Protein AF-A0A8T7CYL1-F1 (afdb_monomer_lite)

Secondary structure (DSSP, 8-state):
-HHHHHHHTT---EE-TTS-EE--GGGHHHHHHHHHHHHHTTS-TTSEEEES-HHHHHHHHHHHHHTT--EEEEEETTEEEEEE-GGGHHHHHHHHHHHHHHHHHHHHTT-

Structure (mmCIF, N/CA/C/O backbone):
data_AF-A0A8T7CYL1-F1
#
_entry.id   AF-A0A8T7CYL1-F1
#
loop_
_atom_site.group_PDB
_atom_site.id
_atom_site.type_symbol
_atom_site.label_atom_id
_atom_site.label_alt_id
_atom_site.label_comp_id
_atom_site.label_asym_id
_atom_site.label_entity_id
_atom_site.label_seq_id
_atom_site.pdbx_PDB_ins_code
_atom_site.Cartn_x
_atom_site.Cartn_y
_atom_site.Cartn_z
_atom_site.occupancy
_atom_site.B_iso_or_equiv
_atom_site.auth_seq_id
_atom_site.auth_comp_id
_atom_site.auth_asym_id
_atom_site.auth_atom_id
_atom_site.pdbx_PDB_model_num
ATOM 1 N N . MET A 1 1 ? 1.074 0.764 -18.659 1.00 73.06 1 MET A N 1
ATOM 2 C CA . MET A 1 1 ? 2.007 -0.307 -18.217 1.00 73.06 1 MET A CA 1
ATOM 3 C C . MET A 1 1 ? 3.460 0.163 -18.342 1.00 73.06 1 MET A C 1
ATOM 5 O O . MET A 1 1 ? 3.708 1.091 -19.101 1.00 73.06 1 MET A O 1
ATOM 9 N N . LEU A 1 2 ? 4.424 -0.446 -17.629 1.00 80.88 2 LEU A N 1
ATOM 10 C CA . LEU A 1 2 ? 5.823 0.035 -17.581 1.00 80.88 2 LEU A CA 1
ATOM 11 C C . LEU A 1 2 ? 6.479 0.064 -18.972 1.00 80.88 2 LEU A C 1
ATOM 13 O O . LEU A 1 2 ? 7.109 1.049 -19.331 1.00 80.88 2 LEU A O 1
ATOM 17 N N . ILE A 1 3 ? 6.266 -0.971 -19.790 1.00 84.56 3 ILE A N 1
ATOM 18 C CA . ILE A 1 3 ? 6.810 -1.049 -21.158 1.00 84.56 3 ILE A CA 1
ATOM 19 C C . ILE A 1 3 ? 6.316 0.0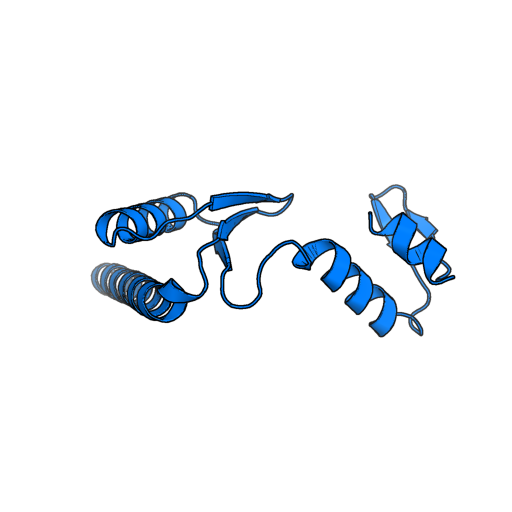97 -22.052 1.00 84.56 3 ILE A C 1
ATOM 21 O O . ILE A 1 3 ? 7.097 0.677 -22.801 1.00 84.56 3 ILE A O 1
ATOM 25 N N . GLU A 1 4 ? 5.038 0.463 -21.962 1.00 82.75 4 GLU A N 1
ATOM 26 C CA . GLU A 1 4 ? 4.484 1.587 -22.729 1.00 82.75 4 GLU A CA 1
ATOM 27 C C . GLU A 1 4 ? 5.144 2.909 -22.326 1.00 82.75 4 GLU A C 1
ATOM 29 O O . GLU A 1 4 ? 5.436 3.739 -23.184 1.00 82.75 4 GLU A O 1
ATOM 34 N N . GLN A 1 5 ? 5.432 3.083 -21.033 1.00 83.88 5 GLN A N 1
ATOM 35 C CA . GLN A 1 5 ? 6.126 4.265 -20.526 1.00 83.88 5 GLN A CA 1
ATOM 36 C C . GLN A 1 5 ? 7.592 4.304 -20.968 1.00 83.88 5 GLN A C 1
ATOM 38 O O . GLN A 1 5 ? 8.069 5.361 -21.374 1.00 83.88 5 GLN A O 1
ATOM 43 N N . LEU A 1 6 ? 8.297 3.168 -20.960 1.00 88.88 6 LEU A N 1
ATOM 44 C CA . LEU A 1 6 ? 9.668 3.083 -21.480 1.00 88.88 6 LEU A CA 1
ATOM 45 C C . LEU A 1 6 ? 9.723 3.457 -22.969 1.00 88.88 6 LEU A C 1
ATOM 47 O O . LEU A 1 6 ? 10.554 4.273 -23.364 1.00 88.88 6 LEU A O 1
ATOM 51 N N . ASN A 1 7 ? 8.786 2.936 -23.769 1.00 89.50 7 ASN A N 1
ATOM 52 C CA . ASN A 1 7 ? 8.653 3.285 -25.185 1.00 89.50 7 ASN A CA 1
ATOM 53 C C . ASN A 1 7 ? 8.345 4.777 -25.385 1.00 89.50 7 ASN A C 1
ATOM 55 O O . ASN A 1 7 ? 9.000 5.436 -26.187 1.00 89.50 7 ASN A O 1
ATOM 59 N N . LYS A 1 8 ? 7.388 5.334 -24.630 1.00 89.06 8 LYS A N 1
ATOM 60 C CA . LYS A 1 8 ? 7.001 6.753 -24.714 1.00 89.06 8 LYS A CA 1
ATOM 61 C C . LYS A 1 8 ? 8.160 7.701 -24.396 1.00 89.06 8 LYS A C 1
ATOM 63 O O . LYS A 1 8 ? 8.263 8.763 -25.002 1.00 89.06 8 LYS A O 1
ATOM 68 N N . ASN A 1 9 ? 9.030 7.313 -23.465 1.00 87.94 9 ASN A N 1
ATOM 69 C CA . ASN A 1 9 ? 10.202 8.093 -23.064 1.00 87.94 9 ASN A CA 1
ATOM 70 C C . ASN A 1 9 ? 11.456 7.779 -23.901 1.00 87.94 9 ASN A C 1
ATOM 72 O O . ASN A 1 9 ? 12.537 8.269 -23.586 1.00 87.94 9 ASN A O 1
ATOM 76 N N . ASN A 1 10 ? 11.329 6.987 -24.974 1.00 92.44 10 ASN A N 1
ATOM 77 C CA . ASN A 1 10 ? 12.437 6.569 -25.840 1.00 92.44 10 ASN A CA 1
ATOM 78 C C . ASN A 1 10 ? 13.603 5.923 -25.068 1.00 92.44 10 ASN A C 1
ATOM 80 O O . ASN A 1 10 ? 14.771 6.079 -25.434 1.00 92.44 10 ASN A O 1
ATOM 84 N N . ILE A 1 11 ? 13.294 5.200 -23.989 1.00 92.12 11 ILE A N 1
ATOM 85 C CA . ILE A 1 11 ? 14.298 4.500 -23.192 1.00 92.12 11 ILE A CA 1
ATOM 86 C C . ILE A 1 11 ? 14.548 3.137 -23.845 1.00 92.12 11 ILE A C 1
ATOM 88 O O . ILE A 1 11 ? 13.627 2.323 -23.915 1.00 92.12 11 ILE A O 1
ATOM 92 N N . PRO A 1 12 ? 15.771 2.844 -24.317 1.00 92.31 12 PRO A N 1
ATOM 93 C CA . PRO A 1 12 ? 16.087 1.540 -24.876 1.00 92.31 12 PRO A CA 1
ATOM 94 C C . PRO A 1 12 ? 16.082 0.478 -23.773 1.00 92.31 12 PRO A C 1
ATOM 96 O O . PRO A 1 12 ? 16.759 0.623 -22.753 1.00 92.31 12 PRO A O 1
ATOM 99 N N . PHE A 1 13 ? 15.366 -0.620 -24.001 1.00 93.56 13 PHE A N 1
ATOM 100 C CA . PHE A 1 13 ? 15.313 -1.746 -23.076 1.00 93.56 13 PHE A CA 1
ATOM 101 C C . PHE A 1 13 ? 15.333 -3.091 -23.811 1.00 93.56 13 PHE A C 1
ATOM 103 O O . PHE A 1 13 ? 15.069 -3.175 -25.011 1.00 93.56 13 PHE A O 1
ATOM 110 N N . LYS A 1 14 ? 15.658 -4.159 -23.081 1.00 93.00 14 LYS A N 1
ATOM 111 C CA . LYS A 1 14 ? 15.567 -5.550 -23.533 1.00 93.00 14 LYS A CA 1
ATOM 112 C C . LYS A 1 14 ? 14.789 -6.364 -22.516 1.00 93.00 14 LYS A C 1
ATOM 114 O O . LYS A 1 14 ? 15.054 -6.268 -21.319 1.00 93.00 14 LYS A O 1
ATOM 119 N N . TYR A 1 15 ? 13.861 -7.170 -23.014 1.00 87.81 15 TYR A N 1
ATOM 120 C CA . TYR A 1 15 ? 13.129 -8.127 -22.200 1.00 87.81 15 TYR A CA 1
ATOM 121 C C . TYR A 1 15 ? 13.934 -9.421 -22.094 1.00 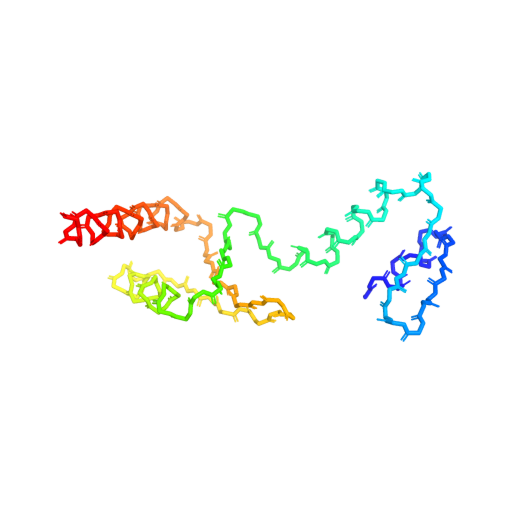87.81 15 TYR A C 1
ATOM 123 O O . TYR A 1 15 ? 14.388 -9.957 -23.107 1.00 87.81 15 TYR A O 1
ATOM 131 N N . GLU A 1 16 ? 14.130 -9.910 -20.877 1.00 89.00 16 GLU A N 1
ATOM 132 C CA . GLU A 1 16 ? 14.754 -11.203 -20.630 1.00 89.00 16 GLU A CA 1
ATOM 133 C C . GLU A 1 16 ? 13.680 -12.291 -20.491 1.00 89.00 16 GLU A C 1
ATOM 135 O O . GLU A 1 16 ? 12.605 -12.023 -19.952 1.00 89.00 16 GLU A O 1
ATOM 140 N N . PRO A 1 17 ? 13.958 -13.542 -20.904 1.00 69.69 17 PRO A N 1
ATOM 141 C CA . PRO A 1 17 ? 13.027 -14.661 -20.725 1.00 69.69 17 PRO A CA 1
ATOM 142 C C . PRO A 1 17 ? 12.608 -14.912 -19.268 1.00 69.69 17 PRO A C 1
ATOM 144 O O . PRO A 1 17 ? 11.570 -15.516 -19.027 1.00 69.69 17 PRO A O 1
ATOM 147 N N . SER A 1 18 ? 13.393 -14.437 -18.296 1.00 75.62 18 SER A N 1
ATOM 148 C CA . SER A 1 18 ? 13.075 -14.488 -16.864 1.00 75.62 18 SER A CA 1
ATOM 149 C C . SER A 1 18 ? 12.016 -13.471 -16.417 1.00 75.62 18 SER A C 1
ATOM 151 O O . SER A 1 18 ? 11.668 -13.451 -15.241 1.00 75.62 18 SER A O 1
ATOM 153 N N . GLY A 1 19 ? 11.539 -12.600 -17.313 1.00 71.38 19 GLY A N 1
ATOM 154 C CA . GLY A 1 19 ? 10.613 -11.510 -16.992 1.00 71.38 19 GLY A CA 1
ATOM 155 C C . GLY A 1 19 ? 11.292 -10.205 -16.563 1.00 71.38 19 GLY A C 1
ATOM 156 O O . GLY A 1 19 ? 10.607 -9.218 -16.300 1.00 71.38 19 GLY A O 1
ATOM 157 N N . ASN A 1 20 ? 12.628 -10.165 -16.517 1.00 80.19 20 ASN A N 1
ATOM 158 C CA . ASN A 1 20 ? 13.375 -8.952 -16.183 1.00 80.19 20 ASN A CA 1
ATOM 159 C C . ASN A 1 20 ? 13.481 -8.007 -17.386 1.00 80.19 20 ASN A C 1
ATOM 161 O O . ASN A 1 20 ? 13.550 -8.439 -18.537 1.00 80.19 20 ASN A O 1
ATOM 165 N N . ILE A 1 21 ? 13.569 -6.705 -17.112 1.00 87.75 21 ILE A N 1
ATOM 166 C CA . ILE A 1 21 ? 13.841 -5.679 -18.121 1.00 87.75 21 ILE A CA 1
ATOM 167 C C . ILE A 1 21 ? 15.230 -5.100 -17.859 1.00 87.75 21 ILE A C 1
ATOM 169 O O . ILE A 1 21 ? 15.490 -4.566 -16.783 1.00 87.75 21 ILE A O 1
ATOM 173 N N . LYS A 1 22 ? 16.110 -5.170 -18.860 1.00 91.75 22 LYS A N 1
ATOM 174 C CA . LYS A 1 22 ? 17.427 -4.522 -18.841 1.00 91.75 22 LYS A CA 1
ATOM 175 C C . LYS A 1 22 ? 17.399 -3.233 -19.639 1.00 91.75 22 LYS A C 1
ATOM 177 O O . LYS A 1 22 ? 16.848 -3.198 -20.735 1.00 91.75 22 LYS A O 1
ATOM 182 N N . TYR A 1 23 ? 18.052 -2.204 -19.126 1.00 92.56 23 TYR A N 1
ATOM 183 C CA . TYR A 1 23 ? 18.208 -0.902 -19.766 1.00 92.56 23 TYR A CA 1
ATOM 184 C C . TYR A 1 23 ? 19.594 -0.335 -19.422 1.00 92.56 23 TYR A C 1
ATOM 186 O O . TYR A 1 23 ? 20.193 -0.767 -18.438 1.00 92.56 23 TYR A O 1
ATOM 194 N N . PRO A 1 24 ? 20.147 0.593 -20.221 1.00 94.38 24 PRO A N 1
ATOM 195 C CA . PRO A 1 24 ? 21.437 1.204 -19.914 1.00 94.38 24 PRO A CA 1
ATOM 196 C C . PRO A 1 24 ? 21.404 2.011 -18.611 1.00 94.38 24 PRO A C 1
ATOM 198 O O . PRO A 1 24 ? 20.478 2.796 -18.403 1.00 94.38 24 PRO A O 1
ATOM 201 N N . ASP A 1 25 ? 22.459 1.907 -17.800 1.00 90.56 25 ASP A N 1
ATOM 202 C CA . ASP A 1 25 ? 22.553 2.527 -16.466 1.00 90.56 25 ASP A CA 1
ATOM 203 C C . ASP A 1 25 ? 22.294 4.038 -16.453 1.00 90.56 25 ASP A C 1
ATOM 205 O O . ASP A 1 25 ? 21.749 4.571 -15.490 1.00 90.56 25 ASP A O 1
ATOM 209 N N . LYS A 1 26 ? 22.610 4.744 -17.545 1.00 93.44 26 LYS A N 1
ATOM 210 C CA . LYS A 1 26 ? 22.340 6.186 -17.669 1.00 93.44 26 LYS A CA 1
ATOM 211 C C . LYS A 1 26 ? 20.855 6.555 -17.524 1.00 93.44 26 LYS A C 1
ATOM 213 O O . LYS A 1 26 ? 20.560 7.697 -17.202 1.00 93.44 26 LYS A O 1
ATOM 218 N N . TYR A 1 27 ? 19.943 5.605 -17.741 1.00 89.94 27 TYR A N 1
ATOM 219 C CA . TYR A 1 27 ? 18.497 5.783 -17.575 1.00 89.94 27 TYR A CA 1
ATOM 220 C C . TYR A 1 27 ? 17.988 5.301 -16.214 1.00 89.94 27 TYR A C 1
ATOM 222 O O . TYR A 1 27 ? 16.782 5.255 -15.999 1.00 89.94 27 TYR A O 1
ATOM 230 N N . TYR A 1 28 ? 18.868 4.920 -15.284 1.00 87.50 28 TYR A N 1
ATOM 231 C CA . TYR A 1 28 ? 18.465 4.371 -13.990 1.00 87.50 28 TYR A CA 1
ATOM 232 C C . TYR A 1 28 ? 17.480 5.270 -13.239 1.00 87.50 28 TYR A C 1
ATOM 234 O O . TYR A 1 28 ? 16.462 4.781 -12.751 1.00 87.50 28 TYR A O 1
ATOM 242 N N . ASN A 1 29 ? 17.739 6.577 -13.192 1.00 86.19 29 ASN A N 1
ATOM 243 C CA . ASN A 1 29 ? 16.857 7.522 -12.509 1.00 86.19 29 ASN A CA 1
ATOM 244 C C . ASN A 1 29 ? 15.503 7.663 -13.219 1.00 86.19 29 ASN A C 1
ATOM 246 O O . ASN A 1 29 ? 14.468 7.668 -12.551 1.00 86.19 29 ASN A O 1
ATOM 250 N N . ASP A 1 30 ? 15.498 7.704 -14.552 1.00 86.06 30 ASP A N 1
ATOM 251 C CA . ASP A 1 30 ? 14.276 7.814 -15.352 1.00 86.06 30 ASP A CA 1
ATOM 252 C C . ASP A 1 30 ? 13.423 6.555 -15.210 1.00 86.06 30 ASP A C 1
ATOM 254 O O . ASP A 1 30 ? 12.242 6.635 -14.889 1.00 86.06 30 ASP A O 1
ATOM 258 N N . VAL A 1 31 ? 14.025 5.371 -15.354 1.00 86.12 31 VAL A N 1
ATOM 259 C CA . VAL A 1 31 ? 13.311 4.100 -15.196 1.00 86.12 31 VAL A CA 1
ATOM 260 C C . VAL A 1 31 ? 12.836 3.918 -13.763 1.00 86.12 31 VAL A C 1
ATOM 262 O O . VAL A 1 31 ? 11.698 3.517 -13.567 1.00 86.12 31 VAL A O 1
ATOM 265 N N . THR A 1 32 ? 13.636 4.270 -12.755 1.00 82.94 32 THR A N 1
ATOM 266 C CA . THR A 1 32 ? 13.188 4.236 -11.352 1.00 82.94 32 THR A CA 1
ATOM 267 C C . THR A 1 32 ? 11.991 5.156 -11.132 1.00 82.94 32 THR A C 1
ATOM 269 O O . THR A 1 32 ? 11.052 4.779 -10.433 1.00 82.94 32 THR A O 1
ATOM 272 N N . SER A 1 33 ? 11.988 6.339 -11.746 1.00 81.06 33 SER A N 1
ATOM 273 C CA . SER A 1 33 ? 10.873 7.285 -11.654 1.00 81.06 33 SER A CA 1
ATOM 274 C C . SER A 1 33 ? 9.638 6.758 -12.377 1.00 81.06 33 SER A C 1
ATOM 276 O O . SER A 1 33 ? 8.564 6.759 -11.794 1.00 81.06 33 SER A O 1
ATOM 278 N N . LEU A 1 34 ? 9.785 6.186 -13.574 1.00 83.50 34 LEU A N 1
ATOM 279 C CA . LEU A 1 34 ? 8.685 5.564 -14.317 1.00 83.50 34 LEU A CA 1
ATOM 280 C C . LEU A 1 34 ? 8.144 4.313 -13.631 1.00 83.50 34 LEU A C 1
ATOM 282 O O . LEU A 1 34 ? 6.940 4.089 -13.638 1.00 83.50 34 LEU A O 1
ATOM 286 N N . VAL A 1 35 ? 9.002 3.491 -13.026 1.00 76.81 35 VAL A N 1
ATOM 287 C CA . VAL A 1 35 ? 8.596 2.361 -12.182 1.00 76.81 35 VAL A CA 1
ATOM 288 C C . VAL A 1 35 ? 7.816 2.897 -10.997 1.00 76.81 35 VAL A C 1
ATOM 290 O O . VAL A 1 35 ? 6.736 2.390 -10.713 1.00 76.81 35 VAL A O 1
ATOM 293 N N . ARG A 1 36 ? 8.306 3.957 -10.345 1.00 68.62 36 ARG A N 1
ATOM 294 C CA . ARG A 1 36 ? 7.587 4.566 -9.232 1.00 68.62 36 ARG A CA 1
ATOM 295 C C . ARG A 1 36 ? 6.244 5.135 -9.662 1.00 68.62 36 ARG A C 1
ATOM 297 O O . ARG A 1 36 ? 5.254 4.875 -9.004 1.00 68.62 36 ARG A O 1
ATOM 304 N N . GLU A 1 37 ? 6.176 5.839 -10.774 1.00 69.19 37 GLU A N 1
ATOM 305 C CA . GLU A 1 37 ? 4.930 6.357 -11.325 1.00 69.19 37 GLU A CA 1
ATOM 306 C C . GLU A 1 37 ? 3.988 5.217 -11.721 1.00 69.19 37 GLU A C 1
ATO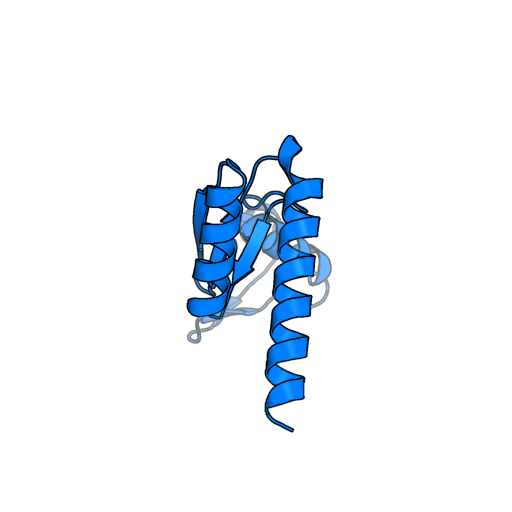M 308 O O . GLU A 1 37 ? 2.818 5.210 -11.371 1.00 69.19 37 GLU A O 1
ATOM 313 N N . THR A 1 38 ? 4.480 4.180 -12.388 1.00 68.56 38 THR A N 1
ATOM 314 C CA . THR A 1 38 ? 3.625 3.087 -12.870 1.00 68.56 38 THR A CA 1
ATOM 315 C C . THR A 1 38 ? 3.149 2.173 -11.733 1.00 68.56 38 THR A C 1
ATOM 317 O O . THR A 1 38 ? 2.045 1.632 -11.798 1.00 68.56 38 THR A O 1
ATOM 320 N N . ILE A 1 39 ? 3.958 1.991 -10.685 1.00 61.34 39 ILE A N 1
ATOM 321 C CA . ILE A 1 39 ? 3.637 1.138 -9.531 1.00 61.34 39 ILE A CA 1
ATOM 322 C C . ILE A 1 39 ? 2.921 1.928 -8.424 1.00 61.34 39 ILE A C 1
ATOM 324 O O . ILE A 1 39 ? 1.974 1.406 -7.836 1.00 61.34 39 ILE A O 1
ATOM 328 N N . PHE A 1 40 ? 3.315 3.176 -8.158 1.00 55.72 40 PHE A N 1
ATOM 329 C CA . PHE A 1 40 ? 2.799 3.994 -7.053 1.00 55.72 40 PHE A CA 1
ATOM 330 C C . PHE A 1 40 ? 1.791 5.083 -7.464 1.00 55.72 40 PHE A C 1
ATOM 332 O O . PHE A 1 40 ? 1.137 5.596 -6.563 1.00 55.72 40 PHE A O 1
ATOM 339 N N . ASN A 1 41 ? 1.556 5.415 -8.748 1.00 58.81 41 ASN A N 1
ATOM 340 C CA . ASN A 1 41 ? 0.600 6.500 -9.077 1.00 58.81 41 ASN A CA 1
ATOM 341 C C . ASN A 1 41 ? -0.864 6.219 -8.697 1.00 58.81 41 ASN A C 1
ATOM 343 O O . ASN A 1 41 ? -1.610 7.182 -8.546 1.00 58.81 41 ASN A O 1
ATOM 347 N N . ASP A 1 42 ? -1.305 4.967 -8.490 1.00 61.28 42 ASP A N 1
ATOM 348 C CA . ASP A 1 42 ? -2.673 4.739 -7.971 1.00 61.28 42 ASP A CA 1
ATOM 349 C C . ASP A 1 42 ? -2.748 4.556 -6.453 1.00 61.28 42 ASP A C 1
ATOM 351 O O . ASP A 1 42 ? -3.820 4.203 -5.935 1.00 61.28 42 ASP A O 1
ATOM 355 N N . LEU A 1 43 ? -1.627 4.699 -5.746 1.00 68.38 43 LEU A N 1
ATOM 356 C CA . LEU A 1 43 ? -1.591 4.664 -4.292 1.00 68.38 43 LEU A CA 1
ATOM 357 C C . LEU A 1 43 ? -1.346 6.085 -3.791 1.00 68.38 43 LEU A C 1
ATOM 359 O O . LEU A 1 43 ? -0.300 6.665 -4.075 1.00 68.38 43 LEU A O 1
ATOM 363 N N . PRO A 1 44 ? -2.296 6.682 -3.058 1.00 69.56 44 PRO A N 1
ATOM 364 C CA . PRO A 1 44 ? -2.076 8.011 -2.523 1.00 69.56 44 PRO A CA 1
ATOM 365 C C . PRO A 1 44 ? -0.910 7.976 -1.524 1.00 69.56 44 PRO A C 1
ATOM 367 O O . PRO A 1 44 ? -0.896 7.178 -0.577 1.00 69.56 44 PRO A O 1
ATOM 370 N N . SER A 1 45 ? 0.069 8.855 -1.756 1.00 67.31 45 SER A N 1
ATOM 371 C CA . SER A 1 45 ? 1.198 9.076 -0.849 1.00 67.31 45 SER A CA 1
ATOM 372 C C . SER A 1 45 ? 0.679 9.447 0.543 1.00 67.31 45 SER A C 1
ATOM 374 O O . SER A 1 45 ? -0.281 10.208 0.660 1.00 67.31 45 SER A O 1
ATOM 376 N N . ASN A 1 46 ? 1.281 8.876 1.590 1.00 72.19 46 ASN A N 1
ATOM 377 C CA . ASN A 1 46 ? 0.898 9.034 3.003 1.00 72.19 46 ASN A CA 1
ATOM 378 C C . ASN A 1 46 ? -0.512 8.546 3.387 1.00 72.19 46 ASN A C 1
ATOM 380 O O . ASN A 1 46 ? -0.941 8.763 4.519 1.00 72.19 46 ASN A O 1
ATOM 384 N N . ARG A 1 47 ? -1.238 7.889 2.474 1.00 83.56 47 ARG A N 1
ATOM 385 C CA . ARG A 1 47 ? -2.616 7.415 2.712 1.00 83.56 47 ARG A CA 1
ATOM 386 C C . ARG A 1 47 ? -2.841 5.972 2.298 1.00 83.56 47 ARG A C 1
ATOM 388 O O . ARG A 1 47 ? -3.949 5.568 1.943 1.00 83.56 47 ARG A O 1
ATOM 395 N N . SER A 1 48 ? -1.754 5.218 2.274 1.00 86.62 48 SER A N 1
ATOM 396 C CA . SER A 1 48 ? -1.747 3.807 1.953 1.00 86.62 48 SER A CA 1
ATOM 397 C C . SER A 1 48 ? -0.669 3.095 2.761 1.00 86.62 48 SER A C 1
ATOM 399 O O . SER A 1 48 ? 0.384 3.664 3.046 1.00 86.62 48 SER A O 1
ATOM 401 N N . ILE A 1 49 ? -0.948 1.855 3.153 1.00 86.38 49 ILE A N 1
ATOM 402 C CA . ILE A 1 49 ? 0.002 0.987 3.851 1.00 86.38 49 ILE A CA 1
ATOM 403 C C . ILE A 1 49 ? -0.082 -0.424 3.271 1.00 86.38 49 ILE A C 1
ATOM 405 O O . ILE A 1 49 ? -1.173 -0.925 2.973 1.00 86.38 49 ILE A O 1
ATOM 409 N N . GLU A 1 50 ? 1.073 -1.052 3.089 1.00 86.38 50 GLU A N 1
ATOM 410 C CA . GLU A 1 50 ? 1.186 -2.440 2.655 1.00 86.38 50 GLU A CA 1
ATOM 411 C C . GLU A 1 50 ? 1.241 -3.369 3.866 1.00 86.38 50 GLU A C 1
ATOM 413 O O . GLU A 1 50 ? 2.004 -3.134 4.803 1.00 86.38 50 GLU A O 1
ATOM 418 N N . TYR A 1 51 ? 0.470 -4.456 3.823 1.00 79.44 51 TYR A N 1
ATOM 419 C CA . TYR A 1 51 ? 0.580 -5.538 4.797 1.00 79.44 51 TYR A CA 1
ATOM 420 C C . TYR A 1 51 ? 0.990 -6.840 4.120 1.00 79.44 51 TYR A C 1
ATOM 422 O O . TYR A 1 51 ? 0.268 -7.375 3.274 1.00 79.44 51 TYR A O 1
ATOM 430 N N . THR A 1 52 ? 2.118 -7.388 4.567 1.00 74.31 52 THR A N 1
ATOM 431 C CA . THR A 1 52 ? 2.589 -8.731 4.202 1.00 74.31 52 THR A CA 1
ATOM 432 C C . THR A 1 52 ? 1.960 -9.814 5.086 1.00 74.31 52 THR A C 1
ATOM 434 O O . THR A 1 52 ? 1.671 -10.907 4.605 1.00 74.31 52 THR A O 1
ATOM 437 N N . SER A 1 53 ? 1.676 -9.506 6.358 1.00 81.81 53 SER A N 1
ATOM 438 C CA . SER A 1 53 ? 0.988 -10.396 7.304 1.00 81.81 53 SER A CA 1
ATOM 439 C C . SER A 1 53 ? -0.539 -10.237 7.219 1.00 81.81 53 SER A C 1
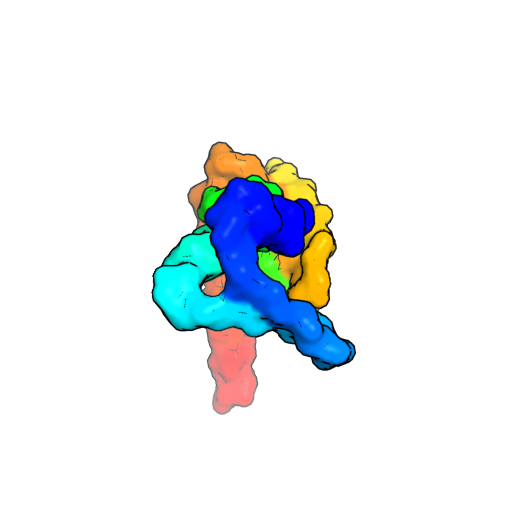ATOM 441 O O . SER A 1 53 ? -1.057 -9.145 7.477 1.00 81.81 53 SER A O 1
ATOM 443 N N . PRO A 1 54 ? -1.303 -11.308 6.915 1.00 84.25 54 PRO A N 1
ATOM 444 C CA . PRO A 1 54 ? -2.766 -11.256 6.929 1.00 84.25 54 PRO A CA 1
ATOM 445 C C . PRO A 1 54 ? -3.352 -10.895 8.299 1.00 84.25 54 PRO A C 1
ATOM 447 O O . PRO A 1 54 ? -4.367 -10.212 8.357 1.00 84.25 54 PRO A O 1
ATOM 450 N N . GLN A 1 55 ? -2.704 -11.326 9.384 1.00 85.81 55 GLN A N 1
ATOM 451 C CA . GLN A 1 55 ? -3.168 -11.090 10.753 1.00 85.81 55 GLN A CA 1
ATOM 452 C C . GLN A 1 55 ? -3.057 -9.608 11.129 1.00 85.81 55 GLN A C 1
ATOM 454 O O . GLN A 1 55 ? -4.026 -9.019 11.605 1.00 85.81 55 GLN A O 1
ATOM 459 N N . ASP A 1 56 ? -1.911 -8.984 10.834 1.00 84.44 56 ASP A N 1
ATOM 460 C CA . ASP A 1 56 ? -1.690 -7.555 11.091 1.00 84.44 56 ASP A CA 1
ATOM 461 C C . ASP A 1 56 ? -2.650 -6.694 10.261 1.00 84.44 56 ASP A C 1
ATOM 463 O O . ASP A 1 56 ? -3.226 -5.727 10.766 1.00 84.44 56 ASP A O 1
ATOM 467 N N . ARG A 1 57 ? -2.889 -7.094 9.003 1.00 88.69 57 ARG A N 1
ATOM 468 C CA . ARG A 1 57 ? -3.872 -6.449 8.126 1.00 88.69 57 ARG A CA 1
ATOM 469 C C . ARG A 1 57 ? -5.266 -6.463 8.748 1.00 88.69 57 ARG A C 1
ATOM 471 O O . ARG A 1 57 ? -5.934 -5.433 8.772 1.00 88.69 57 ARG A O 1
ATOM 478 N N . ASP A 1 58 ? -5.724 -7.622 9.211 1.00 90.75 58 ASP A N 1
ATOM 479 C CA . ASP A 1 58 ? -7.086 -7.771 9.725 1.00 90.75 58 ASP A CA 1
ATOM 480 C C . ASP A 1 58 ? -7.263 -7.025 11.054 1.00 90.75 58 ASP A C 1
ATOM 482 O O . ASP A 1 58 ? -8.288 -6.371 11.258 1.00 90.75 58 ASP A O 1
ATOM 486 N N . LYS A 1 59 ? -6.231 -7.017 11.910 1.00 90.88 59 LYS A N 1
ATOM 487 C CA . LYS A 1 59 ? -6.197 -6.201 13.133 1.00 90.88 59 LYS A CA 1
ATOM 488 C C . LYS A 1 59 ? -6.309 -4.708 12.814 1.00 90.88 59 LYS A C 1
ATOM 490 O O . LYS A 1 59 ? -7.138 -4.016 13.404 1.00 90.88 59 LYS A O 1
ATOM 495 N N . PHE A 1 60 ? -5.544 -4.226 11.836 1.00 92.25 60 PHE A N 1
ATOM 496 C CA . PHE A 1 60 ? -5.615 -2.839 11.379 1.00 92.25 60 PHE A CA 1
ATOM 497 C C . PHE A 1 60 ? -6.985 -2.480 10.800 1.00 92.25 60 PHE A C 1
ATOM 499 O O . PHE A 1 60 ? -7.590 -1.494 11.214 1.00 92.25 60 PHE A O 1
ATOM 506 N N . ILE A 1 61 ? -7.524 -3.312 9.906 1.00 93.50 61 ILE A N 1
ATOM 507 C CA . ILE A 1 61 ? -8.856 -3.118 9.320 1.00 93.50 61 ILE A CA 1
ATOM 508 C C . ILE A 1 61 ? -9.937 -3.038 10.405 1.00 93.50 61 ILE A C 1
ATOM 510 O O . ILE A 1 61 ? -10.835 -2.200 10.314 1.00 93.50 61 ILE A O 1
ATOM 514 N N . ASN A 1 62 ? -9.865 -3.882 11.434 1.00 94.50 62 ASN A N 1
ATOM 515 C CA . ASN A 1 62 ? -10.823 -3.839 12.536 1.00 94.50 62 ASN A CA 1
ATOM 516 C C . ASN A 1 62 ? -10.736 -2.517 13.308 1.00 94.50 62 ASN A C 1
ATOM 518 O O . ASN A 1 62 ? -11.772 -1.911 13.570 1.00 94.50 62 ASN A O 1
ATOM 522 N N . LYS A 1 63 ? -9.528 -2.002 13.566 1.00 93.56 63 LYS A N 1
ATOM 523 C CA . LYS A 1 63 ? -9.349 -0.683 14.195 1.00 93.56 63 LYS A CA 1
ATOM 524 C C . LYS A 1 63 ? -9.869 0.472 13.338 1.00 93.56 63 LYS A C 1
ATOM 526 O O . LYS A 1 63 ? -10.468 1.404 13.878 1.00 93.56 63 LYS A O 1
ATOM 531 N N . LEU A 1 64 ? -9.709 0.403 12.014 1.00 94.00 64 LEU A N 1
ATOM 532 C CA . LEU A 1 64 ? -10.312 1.381 11.100 1.00 94.00 64 LEU A CA 1
ATOM 533 C C . LEU A 1 64 ? -11.844 1.359 11.189 1.00 94.00 64 LEU A C 1
ATOM 535 O O . LEU A 1 64 ? -12.463 2.417 11.297 1.00 94.00 64 LEU A O 1
ATOM 539 N N . LYS A 1 65 ? -12.453 0.163 11.212 1.00 94.12 65 LYS A N 1
ATOM 540 C CA . LYS A 1 65 ? -13.908 -0.006 11.371 1.00 94.12 65 LYS A CA 1
ATOM 541 C C . LYS A 1 65 ? -14.410 0.535 12.709 1.00 94.12 65 LYS A C 1
ATOM 543 O O . LYS A 1 65 ? -15.376 1.289 12.716 1.00 94.12 65 LYS A O 1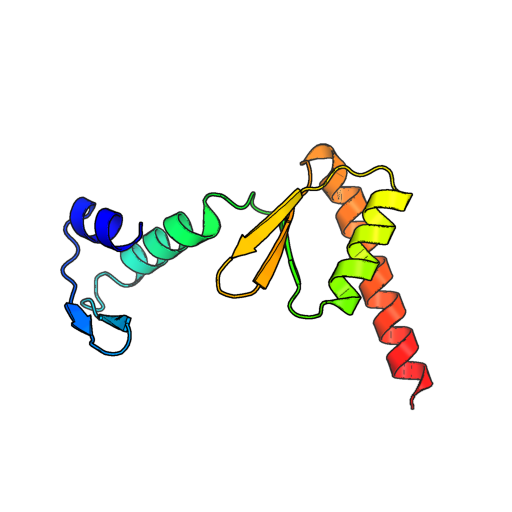
ATOM 548 N N . GLU A 1 66 ? -13.748 0.190 13.815 1.00 94.44 66 GLU A N 1
ATOM 549 C CA . GLU A 1 66 ? -14.064 0.701 15.162 1.00 94.44 66 GLU A CA 1
ATOM 550 C C . GLU A 1 66 ? -14.025 2.236 15.212 1.00 94.44 66 GLU A C 1
ATOM 552 O O . GLU A 1 66 ? -14.827 2.865 15.899 1.00 94.44 66 GLU A O 1
ATOM 557 N N . SER A 1 67 ? -13.129 2.841 14.431 1.00 93.06 67 SER A N 1
ATOM 558 C CA . SER A 1 67 ? -12.940 4.292 14.361 1.00 93.06 67 SER A CA 1
ATOM 559 C C . SER A 1 67 ? -13.833 4.988 13.322 1.00 93.06 67 SER A C 1
ATOM 561 O O . SER A 1 67 ? -13.686 6.192 13.110 1.00 93.06 67 SER A O 1
ATOM 563 N N . ASN A 1 68 ? -14.750 4.259 12.669 1.00 93.81 68 ASN A N 1
ATOM 564 C CA . ASN A 1 68 ? -15.587 4.735 11.557 1.00 93.81 68 ASN A CA 1
ATOM 565 C C . ASN A 1 68 ? -14.792 5.335 10.379 1.00 93.81 68 ASN A C 1
ATOM 567 O O . ASN A 1 68 ? -15.279 6.226 9.680 1.00 93.81 68 ASN A O 1
ATOM 571 N N . ILE A 1 69 ? -13.573 4.845 10.143 1.00 93.25 69 ILE A N 1
ATOM 572 C CA . ILE A 1 69 ? -12.725 5.285 9.033 1.00 93.25 69 ILE A CA 1
ATOM 573 C C . ILE A 1 69 ? -13.063 4.452 7.798 1.00 93.25 69 ILE A C 1
ATOM 575 O O . ILE A 1 69 ? -13.002 3.220 7.817 1.00 93.25 69 ILE A O 1
ATOM 579 N N . GLN A 1 70 ? -13.413 5.134 6.710 1.00 91.94 70 GLN A N 1
ATOM 580 C CA . GLN A 1 70 ? -13.639 4.492 5.420 1.00 91.94 70 GLN A CA 1
ATOM 581 C C . GLN A 1 70 ? -12.299 4.091 4.802 1.00 91.94 70 GLN A C 1
ATOM 583 O O . GLN A 1 70 ? -11.335 4.858 4.815 1.00 91.94 70 GLN A O 1
ATOM 588 N N . TYR A 1 71 ? -12.241 2.886 4.241 1.00 92.50 71 TYR A N 1
ATOM 589 C CA . TYR A 1 71 ? -11.039 2.376 3.598 1.00 92.50 71 TYR A CA 1
ATOM 590 C C . TYR A 1 71 ? -11.377 1.533 2.371 1.00 92.50 71 TYR A C 1
ATOM 592 O O . TYR A 1 71 ? -12.477 0.998 2.230 1.00 92.50 71 TYR A O 1
ATOM 600 N N . SER A 1 72 ? -10.396 1.385 1.488 1.00 89.50 72 SER A N 1
ATOM 601 C CA . SER A 1 72 ? -10.439 0.458 0.359 1.00 89.50 72 SER A CA 1
ATOM 602 C C . SER A 1 72 ? -9.215 -0.450 0.376 1.00 89.50 72 SER A C 1
ATOM 604 O O . SER A 1 72 ? -8.173 -0.104 0.934 1.00 89.50 72 SER A O 1
ATOM 606 N N . ILE A 1 73 ? -9.353 -1.634 -0.220 1.00 89.12 73 ILE A N 1
ATOM 607 C CA . ILE A 1 73 ? -8.259 -2.595 -0.357 1.00 89.12 73 ILE A CA 1
ATOM 608 C C . ILE A 1 73 ? -7.896 -2.691 -1.833 1.00 89.12 73 ILE A C 1
ATOM 610 O O . ILE A 1 73 ? -8.753 -2.995 -2.663 1.00 89.12 73 ILE A O 1
ATOM 614 N N . LYS A 1 74 ? -6.620 -2.479 -2.158 1.00 84.88 74 LYS A N 1
ATOM 615 C CA . LYS A 1 74 ? -6.067 -2.783 -3.482 1.00 84.88 74 LYS A CA 1
ATOM 616 C C . LYS A 1 74 ? -5.142 -3.988 -3.398 1.00 84.88 74 LYS A C 1
ATOM 618 O O . LYS A 1 74 ? -4.275 -4.067 -2.532 1.00 84.88 74 LYS A O 1
ATOM 623 N N . HIS A 1 75 ? -5.329 -4.920 -4.322 1.00 80.00 75 HIS A N 1
ATOM 624 C CA . HIS A 1 75 ? -4.447 -6.064 -4.507 1.00 80.00 75 HIS A CA 1
ATOM 625 C C . HIS A 1 75 ? -3.402 -5.705 -5.563 1.00 80.00 75 HIS A C 1
ATOM 627 O O . HIS A 1 75 ? -3.767 -5.253 -6.648 1.00 80.00 75 HIS A O 1
ATOM 633 N N . ARG A 1 76 ? -2.120 -5.891 -5.243 1.00 72.56 76 ARG A N 1
ATOM 634 C CA . ARG A 1 76 ? -1.012 -5.804 -6.203 1.00 72.56 76 ARG A CA 1
ATOM 635 C C . ARG A 1 76 ? -0.129 -7.042 -6.073 1.00 72.56 76 ARG A C 1
ATOM 637 O O . ARG A 1 76 ? -0.217 -7.743 -5.068 1.00 72.56 76 ARG A O 1
ATOM 644 N N . ASP A 1 77 ? 0.711 -7.286 -7.076 1.00 61.53 77 ASP A N 1
ATOM 645 C CA . ASP A 1 77 ? 1.498 -8.521 -7.241 1.00 61.53 77 ASP A CA 1
ATOM 646 C C . ASP A 1 77 ? 2.306 -8.936 -5.995 1.00 61.53 77 ASP A C 1
ATOM 648 O O . ASP A 1 77 ? 2.555 -10.121 -5.789 1.00 61.53 77 ASP A O 1
ATOM 652 N N . ASN A 1 78 ? 2.640 -7.980 -5.118 1.00 65.06 78 ASN A N 1
ATOM 653 C CA . ASN A 1 78 ? 3.513 -8.195 -3.961 1.00 65.06 78 ASN A CA 1
ATOM 654 C C . ASN A 1 78 ? 2.790 -8.104 -2.603 1.00 65.06 78 ASN A C 1
ATOM 656 O O . ASN A 1 78 ? 3.411 -8.349 -1.569 1.00 65.06 78 ASN A O 1
ATOM 660 N N . GLY A 1 79 ? 1.495 -7.769 -2.573 1.00 72.88 79 GLY A N 1
ATOM 661 C CA . GLY A 1 79 ? 0.814 -7.521 -1.305 1.00 72.88 79 GLY A CA 1
ATOM 662 C C . GLY A 1 79 ? -0.585 -6.928 -1.413 1.00 72.88 79 GLY A C 1
ATOM 663 O O . GLY A 1 79 ? -1.109 -6.613 -2.487 1.00 72.88 79 GLY A O 1
ATOM 664 N N . LYS A 1 80 ? -1.217 -6.770 -0.248 1.00 84.44 80 LYS A N 1
ATOM 665 C CA . LYS A 1 80 ? -2.491 -6.059 -0.120 1.00 84.44 80 LYS A CA 1
ATOM 666 C C . LYS A 1 80 ? -2.249 -4.702 0.520 1.00 84.44 80 LYS A C 1
ATOM 668 O O . LYS A 1 80 ? -1.648 -4.610 1.588 1.00 84.44 80 LYS A O 1
ATOM 673 N N . TRP A 1 81 ? -2.778 -3.679 -0.130 1.00 88.06 81 TRP A N 1
ATOM 674 C CA . TRP A 1 81 ? -2.676 -2.293 0.288 1.00 88.06 81 TRP A CA 1
ATOM 675 C C . TRP A 1 81 ? -4.005 -1.838 0.869 1.00 88.06 81 TRP A C 1
ATOM 677 O O . TRP A 1 81 ? -5.045 -2.008 0.230 1.00 88.06 81 TRP A O 1
ATOM 687 N N . VAL A 1 82 ? -3.967 -1.254 2.063 1.00 90.38 82 VAL A N 1
ATOM 688 C CA . VAL A 1 82 ? -5.123 -0.593 2.679 1.00 90.38 82 VAL A CA 1
ATOM 689 C C . VAL A 1 82 ? -4.977 0.906 2.452 1.00 90.38 82 VAL A C 1
ATOM 691 O O . VAL A 1 82 ? -3.909 1.459 2.701 1.00 90.38 82 VAL A O 1
ATOM 694 N N . ILE A 1 83 ? -6.029 1.547 1.945 1.00 91.31 83 ILE A N 1
ATOM 695 C CA . ILE A 1 83 ? -6.038 2.951 1.515 1.00 91.31 83 ILE A CA 1
ATOM 696 C C . ILE A 1 83 ? -7.175 3.685 2.224 1.00 91.31 83 ILE A C 1
ATOM 698 O O . ILE A 1 83 ? -8.280 3.146 2.290 1.00 91.31 83 ILE A O 1
ATOM 702 N N . TRP A 1 84 ? -6.931 4.910 2.690 1.00 92.81 84 TRP A N 1
ATOM 703 C CA . TRP A 1 84 ? -7.911 5.747 3.400 1.00 92.81 84 TRP A CA 1
ATOM 704 C C . TRP A 1 84 ? -7.984 7.183 2.847 1.00 92.81 84 TRP A C 1
ATOM 706 O O . TRP A 1 84 ? -7.200 7.606 1.986 1.00 92.81 84 TRP A O 1
ATOM 716 N N . GLU A 1 85 ? -8.968 7.948 3.323 1.00 90.00 85 GLU A N 1
ATOM 717 C CA . GLU A 1 85 ? -9.134 9.362 2.976 1.00 90.00 85 GLU A CA 1
ATOM 718 C C . GLU A 1 85 ? -8.165 10.266 3.744 1.00 90.00 85 GLU A C 1
ATOM 720 O O . GLU A 1 85 ? -7.816 10.016 4.890 1.00 90.00 85 GLU A O 1
ATOM 725 N N . GLU A 1 86 ? -7.751 11.375 3.134 1.00 87.31 86 GLU A N 1
ATOM 726 C CA . GLU A 1 86 ? -6.738 12.268 3.715 1.00 87.31 86 GLU A CA 1
ATOM 727 C C . GLU A 1 86 ? -7.110 12.856 5.064 1.00 87.31 86 GLU A C 1
ATOM 729 O O . GLU A 1 86 ? -6.262 12.916 5.956 1.00 87.31 86 GLU A O 1
ATOM 734 N N . LYS A 1 87 ? -8.390 13.180 5.236 1.00 90.69 87 LYS A N 1
ATOM 735 C CA . LYS A 1 87 ? -8.946 13.703 6.485 1.00 90.69 87 LYS A CA 1
ATOM 736 C C . LYS A 1 87 ? -8.716 12.781 7.691 1.00 90.69 87 LYS A C 1
ATOM 738 O O . LYS A 1 87 ? -8.715 13.260 8.818 1.00 90.69 87 LYS A O 1
ATOM 743 N N . ASP A 1 88 ? -8.522 11.481 7.459 1.00 92.44 88 ASP A N 1
ATOM 744 C CA . ASP A 1 88 ? -8.392 10.472 8.512 1.00 92.44 88 ASP A CA 1
ATOM 745 C C . ASP A 1 88 ? -6.925 10.132 8.835 1.00 92.44 88 ASP A C 1
ATOM 747 O O . ASP A 1 88 ? -6.663 9.330 9.729 1.00 92.44 88 ASP A O 1
ATOM 751 N N . SER A 1 89 ? -5.951 10.749 8.153 1.00 88.69 89 SER A N 1
ATOM 752 C CA . SER A 1 89 ? -4.533 10.354 8.231 1.00 88.69 89 SER A CA 1
ATOM 753 C C . SER A 1 89 ? -3.934 10.430 9.638 1.00 88.69 89 SER A C 1
ATOM 755 O O . SER A 1 89 ? -3.202 9.522 10.026 1.00 88.69 89 SER A O 1
ATOM 757 N N . GLU A 1 90 ? -4.271 11.455 10.428 1.00 90.12 90 GLU A N 1
ATOM 758 C CA . GLU A 1 90 ? -3.794 11.562 11.817 1.00 90.12 90 GLU A CA 1
ATOM 759 C C . GLU A 1 90 ? -4.346 10.428 12.693 1.00 90.12 90 GLU A C 1
ATOM 761 O O . GLU A 1 90 ? -3.589 9.748 13.383 1.00 90.12 90 GLU A O 1
ATOM 766 N N . LYS A 1 91 ? -5.642 10.114 12.580 1.00 91.94 91 LYS A N 1
ATOM 767 C CA . LYS A 1 91 ? -6.244 8.985 13.311 1.00 91.94 91 LYS A CA 1
ATOM 768 C C . LYS A 1 91 ? -5.650 7.645 12.886 1.00 91.94 91 LYS A C 1
ATOM 770 O O . LYS A 1 91 ? -5.405 6.771 13.713 1.00 91.94 91 LYS A O 1
ATOM 775 N N . VAL A 1 92 ? -5.392 7.464 11.591 1.00 91.62 92 VAL A N 1
ATOM 776 C CA . VAL A 1 92 ? -4.755 6.240 11.085 1.00 91.62 92 VAL A CA 1
ATOM 777 C C . VAL A 1 92 ? -3.330 6.086 11.629 1.00 91.62 92 VAL A C 1
ATOM 779 O O . VAL A 1 92 ? -2.907 4.972 11.958 1.00 91.62 92 VAL A O 1
ATOM 782 N N . LYS A 1 93 ? -2.594 7.189 11.788 1.00 89.31 93 LYS A N 1
ATOM 783 C CA . LYS A 1 93 ? -1.265 7.194 12.410 1.00 89.31 93 LYS A CA 1
ATOM 784 C C . LYS A 1 93 ? -1.318 6.777 13.882 1.00 89.31 93 LYS A C 1
ATOM 786 O O . LYS A 1 93 ? -0.485 5.975 14.313 1.00 89.31 93 LYS A O 1
ATOM 791 N N . GLU A 1 94 ? -2.311 7.248 14.633 1.00 90.75 94 GLU A N 1
ATOM 792 C CA . GLU A 1 94 ? -2.556 6.817 16.018 1.00 90.75 94 GLU A CA 1
ATOM 793 C C . GLU A 1 94 ? -2.848 5.311 16.093 1.00 90.75 94 GLU A C 1
ATOM 795 O O . GLU A 1 94 ? -2.199 4.593 16.854 1.00 90.75 94 GLU A O 1
ATOM 800 N N . ILE A 1 95 ? -3.743 4.804 15.238 1.00 90.44 95 ILE A N 1
ATOM 801 C CA . ILE A 1 95 ? -4.069 3.370 15.144 1.00 90.44 95 ILE A CA 1
ATOM 802 C C . ILE A 1 95 ? -2.822 2.534 14.839 1.00 90.44 95 ILE A C 1
ATOM 804 O O . ILE A 1 95 ? -2.588 1.504 15.470 1.00 90.44 95 ILE A O 1
ATOM 808 N N . THR A 1 96 ? -2.006 2.979 13.884 1.00 87.19 96 THR A N 1
ATOM 809 C CA . THR A 1 96 ? -0.772 2.277 13.502 1.00 87.19 96 THR A CA 1
ATOM 810 C C . THR A 1 96 ? 0.205 2.217 14.676 1.00 87.19 96 THR A C 1
ATOM 812 O O . THR A 1 96 ? 0.783 1.166 14.952 1.00 87.19 96 THR A O 1
ATOM 815 N N . THR A 1 97 ? 0.343 3.324 15.406 1.00 86.94 97 THR A N 1
ATOM 816 C CA . THR A 1 97 ? 1.203 3.414 16.594 1.00 86.94 97 THR A CA 1
ATOM 817 C C . THR A 1 97 ? 0.724 2.476 17.703 1.00 86.94 97 THR A C 1
ATOM 819 O O . THR A 1 97 ? 1.538 1.771 18.299 1.00 86.94 97 THR A O 1
ATOM 822 N N . LEU A 1 98 ? -0.590 2.403 17.938 1.00 86.69 98 LEU A N 1
ATOM 823 C CA . LEU A 1 98 ? -1.186 1.490 18.918 1.00 86.69 98 LEU A CA 1
ATOM 824 C C . LEU A 1 98 ? -0.896 0.022 18.584 1.00 86.69 98 LEU A C 1
ATOM 826 O O . LEU A 1 98 ? -0.461 -0.728 19.454 1.00 86.69 98 LEU A O 1
ATOM 830 N N . ILE A 1 99 ? -1.070 -0.383 17.323 1.00 85.44 99 ILE A N 1
ATOM 831 C CA . ILE A 1 99 ? -0.809 -1.765 16.888 1.00 85.44 99 ILE A CA 1
ATOM 832 C C . ILE A 1 99 ? 0.669 -2.132 17.054 1.00 85.44 99 ILE A C 1
ATOM 834 O O . ILE A 1 99 ? 0.978 -3.239 17.498 1.00 85.44 99 ILE A O 1
ATOM 838 N N . LEU A 1 100 ? 1.584 -1.216 16.719 1.00 82.94 100 LEU A N 1
ATOM 839 C CA . LEU A 1 100 ? 3.021 -1.424 16.920 1.00 82.94 100 LEU A CA 1
ATOM 840 C C . LEU A 1 100 ? 3.360 -1.597 18.403 1.00 82.94 100 LEU A C 1
ATOM 842 O O . LEU A 1 100 ? 4.096 -2.516 18.756 1.00 82.94 100 LEU A O 1
ATOM 846 N N . HIS A 1 101 ? 2.793 -0.756 19.266 1.00 84.19 101 HIS A N 1
ATOM 847 C CA . HIS A 1 101 ? 3.008 -0.838 20.706 1.00 84.19 101 HIS A CA 1
ATOM 848 C C . HIS A 1 101 ? 2.475 -2.153 21.298 1.00 84.19 101 HIS A C 1
ATOM 850 O O . HIS A 1 101 ? 3.190 -2.823 22.039 1.00 84.19 101 HIS A O 1
ATOM 856 N N . GLU A 1 102 ? 1.263 -2.579 20.924 1.00 82.81 102 GLU A N 1
ATOM 857 C CA . GLU A 1 102 ? 0.702 -3.873 21.345 1.00 82.81 102 GLU A CA 1
ATOM 858 C C . GLU A 1 102 ? 1.602 -5.047 20.931 1.00 82.81 102 GLU A C 1
ATOM 860 O O . GLU A 1 102 ? 1.854 -5.948 21.728 1.00 82.81 102 GLU A O 1
ATOM 865 N N . ARG A 1 103 ? 2.156 -5.007 19.712 1.00 79.19 103 ARG A N 1
ATOM 866 C CA . ARG A 1 103 ? 3.083 -6.034 19.221 1.00 79.19 103 ARG A CA 1
ATOM 867 C C . ARG A 1 103 ? 4.382 -6.078 20.026 1.00 79.19 103 ARG A C 1
ATOM 869 O O . ARG A 1 103 ? 4.888 -7.163 20.296 1.00 79.19 103 ARG A O 1
ATOM 876 N N . MET A 1 104 ? 4.926 -4.924 20.413 1.00 81.00 104 MET A N 1
ATOM 877 C CA . MET A 1 104 ? 6.118 -4.871 21.267 1.00 81.00 104 MET A CA 1
ATOM 878 C C . MET A 1 104 ? 5.843 -5.493 22.640 1.00 81.00 104 MET A C 1
ATOM 880 O O . MET A 1 104 ? 6.628 -6.317 23.098 1.00 81.00 104 MET A O 1
ATOM 884 N N . GLN A 1 105 ? 4.690 -5.199 23.244 1.00 81.00 105 GLN A N 1
ATOM 885 C CA . GLN A 1 105 ? 4.299 -5.786 24.531 1.00 81.00 105 GLN A CA 1
ATOM 886 C C . GLN A 1 105 ? 4.065 -7.302 24.460 1.00 81.00 105 GLN A C 1
ATOM 888 O O . GLN A 1 105 ? 4.354 -8.021 25.415 1.00 81.00 105 GLN A O 1
ATOM 893 N N . GLU A 1 106 ? 3.522 -7.807 23.351 1.00 78.62 106 GLU A N 1
ATOM 894 C CA . GLU A 1 106 ? 3.364 -9.249 23.128 1.00 78.62 106 GLU A CA 1
ATOM 895 C C . GLU A 1 106 ? 4.723 -9.957 23.019 1.00 78.62 106 GLU A C 1
ATOM 897 O O . GLU A 1 106 ? 4.887 -11.040 23.577 1.00 78.62 106 GLU A O 1
ATOM 902 N N . LEU A 1 107 ? 5.709 -9.333 22.365 1.00 72.62 107 LEU A N 1
ATOM 903 C CA . LEU A 1 107 ? 7.070 -9.869 22.258 1.00 72.62 107 LEU A CA 1
ATOM 904 C C . LEU A 1 107 ? 7.811 -9.861 23.602 1.00 72.62 107 LEU A C 1
ATOM 906 O O . LEU A 1 107 ? 8.526 -10.814 23.901 1.00 72.62 107 LEU A O 1
ATOM 910 N N . GLU A 1 108 ? 7.610 -8.830 24.424 1.00 71.50 108 GLU A N 1
ATOM 911 C CA . GLU A 1 108 ? 8.203 -8.733 25.766 1.00 71.50 108 GLU A CA 1
ATOM 912 C C . GLU A 1 108 ? 7.650 -9.780 26.742 1.00 71.50 108 GLU A C 1
ATOM 914 O O . GLU A 1 108 ? 8.374 -10.229 27.619 1.00 71.50 108 GLU A O 1
ATOM 919 N N . LYS A 1 109 ? 6.393 -10.217 26.583 1.00 66.38 109 LYS A N 1
ATOM 920 C CA . LYS A 1 109 ? 5.781 -11.263 27.429 1.00 66.38 109 LYS A CA 1
ATOM 921 C C . LYS A 1 109 ? 6.246 -12.687 27.111 1.00 66.38 109 LYS A C 1
ATOM 923 O O . LYS A 1 109 ? 5.917 -13.607 27.855 1.00 66.38 109 LYS A O 1
ATOM 928 N N . ILE A 1 110 ? 6.925 -12.881 25.982 1.00 62.06 110 ILE A N 1
ATOM 929 C CA . ILE A 1 110 ? 7.446 -14.183 25.539 1.00 62.06 110 ILE A CA 1
ATOM 930 C C . ILE A 1 110 ? 8.901 -14.386 26.022 1.00 62.06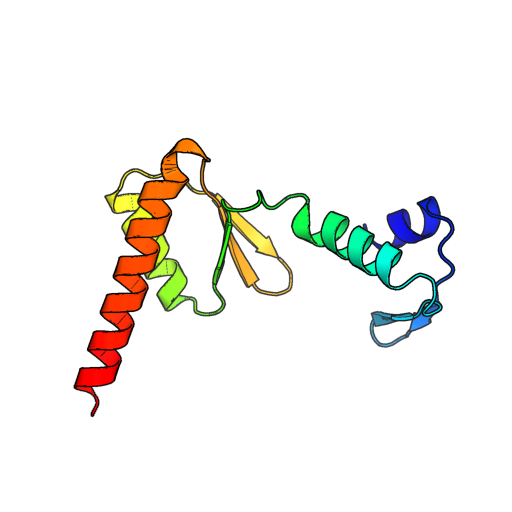 110 ILE A C 1
ATOM 932 O O . ILE A 1 110 ? 9.438 -15.486 25.892 1.00 62.06 110 ILE A O 1
ATOM 936 N N . HIS A 1 111 ? 9.523 -13.353 26.604 1.00 47.00 111 HIS A N 1
ATOM 937 C CA . HIS A 1 111 ? 10.836 -13.403 27.257 1.00 47.00 111 HIS A CA 1
ATOM 938 C C . HIS A 1 111 ? 10.703 -13.474 28.783 1.00 47.00 111 HIS A C 1
ATOM 940 O O . HIS A 1 111 ? 11.615 -14.061 29.408 1.00 47.00 111 HIS A O 1
#

Radius of gyration: 18.82 Å; chains: 1; bounding box: 38×28×53 Å

Sequence (111 aa):
MLIEQLNKNNIPFKYEPSGNIKYPDKYYNDVTSLVRETIFNDLPSNRSIEYTSPQDRDKFINKLKESNIQYSIKHRDNGKWVIWEEKDSEKVKEITTLILHERMQELEKIH

pLDDT: mean 83.29, std 10.08, range [47.0, 94.5]

Foldseek 3Di:
DLVVVCVVVVFDWDQDPVRDIDGDPVCVVVSVVSCCCVVPVVADPLFKDWDPDPVLVVQLVVQCVVVVWDWDWDDDPRTIMIGGDPVCSVVSVVSVVVSVVVVVVVVVVVD